Protein AF-A0A2N6B402-F1 (afdb_monomer)

Solvent-accessible surface area (backbone atoms only — not comparable to full-atom values): 4805 Å² total; per-residue (Å²): 97,44,70,90,75,39,33,81,50,57,65,84,88,54,57,70,68,60,34,51,51,46,47,48,50,42,57,77,68,32,56,70,73,39,63,67,56,26,47,51,52,40,50,56,51,48,36,34,28,76,58,80,40,52,71,68,52,29,48,75,76,38,46,69,58,37,50,50,33,62,76,67,69,49,47,41,69,56,42,20,61,68,71,73,102

Radius of gyration: 13.3 Å; Cα contacts (8 Å, |Δi|>4): 75; chains: 1; bounding box: 28×24×35 Å

Mean predicted aligned error: 2.76 Å

Sequence (85 aa):
MDVPDCLLRPNPSLDKELRNRISGTINSLRLNQDDNYVQERCNILMDYARGDVSLDFLQRRYPFLAKEVTRQHLDQQSLRQIFRM

Structure (mmCIF, N/CA/C/O backbone):
data_AF-A0A2N6B402-F1
#
_entry.id   AF-A0A2N6B402-F1
#
loop_
_atom_site.group_PDB
_atom_site.id
_atom_site.type_symbol
_atom_site.label_atom_id
_atom_site.label_alt_id
_atom_site.label_comp_id
_atom_site.label_asym_id
_atom_site.label_entity_id
_atom_site.label_seq_id
_atom_site.pdbx_PDB_ins_code
_atom_site.Cartn_x
_atom_site.Cartn_y
_atom_site.Cartn_z
_atom_site.occupancy
_atom_site.B_iso_or_equiv
_atom_site.auth_seq_id
_atom_site.auth_comp_id
_atom_site.auth_asym_id
_atom_site.auth_atom_id
_atom_site.pdbx_PDB_model_num
ATOM 1 N N . MET A 1 1 ? 2.647 -5.153 -5.502 1.00 86.88 1 MET A N 1
ATOM 2 C CA . MET A 1 1 ? 3.351 -5.325 -4.216 1.00 86.88 1 MET A CA 1
ATOM 3 C C . MET A 1 1 ? 3.085 -6.723 -3.706 1.00 86.88 1 MET A C 1
ATOM 5 O O . MET A 1 1 ? 1.995 -7.232 -3.935 1.00 86.88 1 MET A O 1
ATOM 9 N N . ASP A 1 2 ? 4.080 -7.321 -3.069 1.00 88.69 2 ASP A N 1
ATOM 10 C CA . ASP A 1 2 ? 3.952 -8.563 -2.319 1.00 88.69 2 ASP A CA 1
ATOM 11 C C . ASP A 1 2 ? 3.661 -8.202 -0.861 1.00 88.69 2 ASP A C 1
ATOM 13 O O . ASP A 1 2 ? 4.496 -7.579 -0.207 1.00 88.69 2 ASP A O 1
ATOM 17 N N . VAL A 1 3 ? 2.433 -8.445 -0.405 1.00 83.88 3 VAL A N 1
ATOM 18 C CA . VAL A 1 3 ? 1.951 -7.926 0.886 1.00 83.88 3 VAL A CA 1
ATOM 19 C C . VAL A 1 3 ? 2.526 -8.661 2.098 1.00 83.88 3 VAL A C 1
ATOM 21 O O . VAL A 1 3 ? 2.904 -7.952 3.027 1.00 83.88 3 VAL A O 1
ATOM 24 N N . PRO A 1 4 ? 2.660 -10.004 2.108 1.00 84.12 4 PRO A N 1
ATOM 25 C CA . PRO A 1 4 ? 3.300 -10.715 3.216 1.00 84.12 4 PRO A CA 1
ATOM 26 C C . PRO A 1 4 ? 4.672 -10.149 3.609 1.00 84.12 4 PRO A C 1
ATOM 28 O O . PRO A 1 4 ? 4.941 -9.993 4.795 1.00 84.12 4 PRO A O 1
ATOM 31 N N . ASP A 1 5 ? 5.487 -9.762 2.623 1.00 87.94 5 ASP A N 1
ATOM 32 C CA . ASP A 1 5 ? 6.838 -9.228 2.851 1.00 87.94 5 ASP A CA 1
ATOM 33 C C . ASP A 1 5 ? 6.915 -7.690 2.725 1.00 87.94 5 ASP A C 1
ATOM 35 O O . ASP A 1 5 ? 7.985 -7.096 2.837 1.00 87.94 5 ASP A O 1
ATOM 39 N N . CYS A 1 6 ? 5.798 -7.023 2.411 1.00 94.06 6 CYS A N 1
ATOM 40 C CA . CYS A 1 6 ? 5.720 -5.586 2.103 1.00 94.06 6 CYS A CA 1
ATOM 41 C C . CYS A 1 6 ? 6.720 -5.106 1.026 1.00 94.06 6 CYS A C 1
ATOM 43 O O . CYS A 1 6 ? 7.136 -3.936 1.003 1.00 94.06 6 CYS A O 1
ATOM 45 N N . LEU A 1 7 ? 7.093 -6.000 0.104 1.00 95.56 7 LEU A N 1
ATOM 46 C CA . LEU A 1 7 ? 8.064 -5.735 -0.954 1.00 95.56 7 LEU A CA 1
ATOM 47 C C . LEU A 1 7 ? 7.381 -5.231 -2.223 1.00 95.56 7 LEU A C 1
ATOM 49 O O . LEU A 1 7 ? 6.405 -5.792 -2.733 1.00 95.56 7 LEU A O 1
ATOM 53 N N . LEU A 1 8 ? 7.935 -4.175 -2.806 1.00 95.62 8 LEU A N 1
ATOM 54 C CA . LEU A 1 8 ? 7.485 -3.676 -4.094 1.00 95.62 8 LEU A CA 1
ATOM 55 C C . LEU A 1 8 ? 7.873 -4.663 -5.194 1.00 95.62 8 LEU A C 1
ATOM 57 O O . LEU A 1 8 ? 9.012 -5.117 -5.282 1.00 95.62 8 LEU A O 1
ATOM 6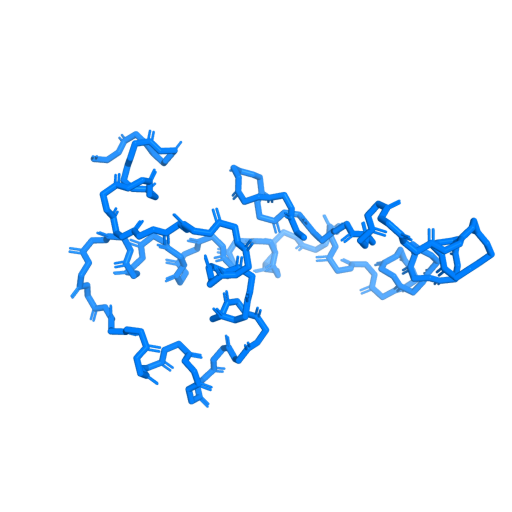1 N N . ARG A 1 9 ? 6.909 -4.967 -6.060 1.00 94.31 9 ARG A N 1
ATOM 62 C CA . ARG A 1 9 ? 7.103 -5.778 -7.263 1.00 94.31 9 ARG A CA 1
ATOM 63 C C . ARG A 1 9 ? 6.331 -5.136 -8.412 1.00 94.31 9 ARG A C 1
ATOM 65 O O . ARG A 1 9 ? 5.220 -4.644 -8.161 1.00 94.31 9 ARG A O 1
ATOM 72 N N . PRO A 1 10 ? 6.879 -5.132 -9.641 1.00 94.00 10 PRO A N 1
ATOM 73 C CA . PRO A 1 10 ? 6.131 -4.691 -10.809 1.00 94.00 10 PRO A CA 1
ATOM 74 C C . PRO A 1 10 ? 4.879 -5.551 -10.985 1.00 94.00 10 PRO A C 1
ATOM 76 O O . PRO A 1 10 ? 4.867 -6.732 -10.6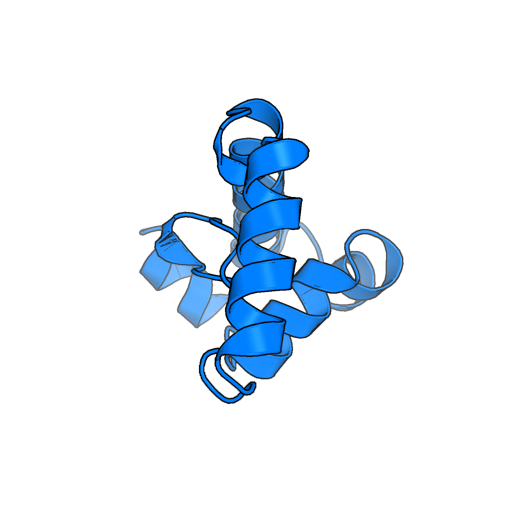34 1.00 94.00 10 PRO A O 1
ATOM 79 N N . ASN A 1 11 ? 3.823 -4.964 -11.544 1.00 90.75 11 ASN A N 1
ATOM 80 C CA . ASN A 1 11 ? 2.615 -5.719 -11.850 1.00 90.75 11 ASN A CA 1
ATOM 81 C C . ASN A 1 11 ? 2.945 -6.805 -12.899 1.00 90.75 11 ASN A C 1
ATOM 83 O O . ASN A 1 11 ? 3.456 -6.462 -13.972 1.00 90.75 11 ASN A O 1
ATOM 87 N N . PRO A 1 12 ? 2.677 -8.097 -12.615 1.00 89.94 12 PRO A N 1
ATOM 88 C CA . PRO A 1 12 ? 3.028 -9.191 -13.516 1.00 89.94 12 PRO A CA 1
ATOM 89 C C . PRO A 1 12 ? 2.329 -9.117 -14.880 1.00 89.94 12 PRO A C 1
ATOM 91 O O . PRO A 1 12 ? 2.852 -9.681 -15.838 1.00 89.94 12 PRO A O 1
ATOM 94 N N . SER A 1 13 ? 1.199 -8.407 -14.994 1.00 92.38 13 SER A N 1
ATOM 95 C CA . SER A 1 13 ? 0.467 -8.265 -16.258 1.00 92.38 13 SER A CA 1
ATOM 96 C C . SER A 1 13 ? 1.053 -7.233 -17.230 1.00 92.38 13 SER A C 1
ATOM 98 O O . SER A 1 13 ? 0.620 -7.180 -18.377 1.00 92.38 13 SER A O 1
ATOM 100 N N . LEU A 1 14 ? 2.021 -6.411 -16.803 1.00 94.50 14 LEU A N 1
ATOM 101 C CA . LEU A 1 14 ? 2.705 -5.453 -17.684 1.00 94.50 14 LEU A CA 1
ATOM 102 C C . LEU A 1 14 ? 3.649 -6.177 -18.645 1.00 94.50 14 LEU A C 1
ATOM 104 O O . LEU A 1 14 ? 4.108 -7.273 -18.334 1.00 94.50 14 LEU A O 1
ATOM 108 N N . ASP A 1 15 ? 3.997 -5.564 -19.775 1.00 97.19 15 ASP A N 1
ATOM 109 C CA . ASP A 1 15 ? 4.999 -6.119 -20.686 1.00 97.19 15 ASP A CA 1
ATOM 110 C C . ASP A 1 15 ? 6.392 -6.227 -20.031 1.00 97.19 15 ASP A C 1
ATOM 112 O O . ASP A 1 15 ? 6.704 -5.592 -19.018 1.00 97.19 15 ASP A O 1
ATOM 116 N N . LYS A 1 16 ? 7.254 -7.072 -20.605 1.00 97.00 16 LYS A N 1
ATOM 117 C CA . LYS A 1 16 ? 8.571 -7.379 -20.027 1.00 97.00 16 LYS A CA 1
ATOM 118 C C . LYS A 1 16 ? 9.468 -6.145 -19.912 1.00 97.00 16 LYS A C 1
ATOM 120 O O . LYS A 1 16 ? 10.195 -6.035 -18.925 1.00 97.00 16 LYS A O 1
ATOM 125 N N . GLU A 1 17 ? 9.441 -5.251 -20.894 1.00 97.62 17 GLU A N 1
ATOM 126 C CA . GLU A 1 17 ? 10.299 -4.068 -20.907 1.00 97.62 17 GLU A CA 1
ATOM 127 C C . GLU A 1 17 ? 9.923 -3.125 -19.762 1.00 97.62 17 GLU A C 1
ATOM 129 O O . GLU A 1 17 ? 10.777 -2.718 -18.970 1.00 97.62 17 GLU A O 1
ATOM 134 N N . LEU A 1 18 ? 8.630 -2.858 -19.603 1.00 97.50 18 LEU A N 1
ATOM 135 C CA . LEU A 1 18 ? 8.119 -2.006 -18.546 1.00 97.50 18 LEU A CA 1
ATOM 136 C C . LEU A 1 18 ? 8.355 -2.613 -17.159 1.00 97.50 18 LEU A C 1
ATOM 138 O O . LEU A 1 18 ? 8.785 -1.902 -16.247 1.00 97.50 18 LEU A O 1
ATOM 142 N N . ARG A 1 19 ? 8.169 -3.931 -16.991 1.00 97.75 19 ARG A N 1
ATOM 143 C CA . ARG A 1 19 ? 8.520 -4.618 -15.732 1.00 97.75 19 ARG A CA 1
ATOM 144 C C . ARG A 1 19 ? 10.000 -4.453 -15.394 1.00 97.75 19 ARG A C 1
ATOM 146 O O . ARG A 1 19 ? 10.320 -4.168 -14.244 1.00 97.75 19 ARG A O 1
ATOM 153 N N . ASN A 1 20 ? 10.891 -4.587 -16.378 1.00 98.00 20 ASN A N 1
ATOM 154 C CA . ASN A 1 20 ? 12.329 -4.412 -16.172 1.00 98.00 20 ASN A CA 1
ATOM 155 C C . ASN A 1 20 ? 12.672 -2.980 -15.753 1.00 98.00 20 ASN A C 1
ATOM 157 O O . ASN A 1 20 ? 13.458 -2.793 -14.827 1.00 98.00 20 ASN A O 1
ATOM 161 N N . ARG A 1 21 ? 12.055 -1.975 -16.386 1.00 98.12 21 ARG A N 1
ATOM 162 C CA . ARG A 1 21 ? 12.245 -0.563 -16.020 1.00 98.12 21 ARG A CA 1
ATOM 163 C C . ARG A 1 21 ? 11.794 -0.287 -14.588 1.00 98.12 21 ARG A C 1
ATOM 165 O O . ARG A 1 21 ? 12.548 0.309 -13.827 1.00 98.12 21 ARG A O 1
ATOM 172 N N . ILE A 1 22 ? 10.615 -0.776 -14.201 1.00 97.06 22 ILE A N 1
ATOM 173 C CA . ILE A 1 22 ? 10.090 -0.625 -12.836 1.00 97.06 22 ILE A CA 1
ATOM 174 C C . ILE A 1 22 ? 11.005 -1.316 -11.818 1.00 97.06 22 ILE A C 1
ATOM 176 O O . ILE A 1 22 ? 11.357 -0.706 -10.811 1.00 97.06 22 ILE A O 1
ATOM 180 N N . SER A 1 23 ? 11.431 -2.557 -12.078 1.00 97.56 23 SER A N 1
ATOM 181 C CA . SER A 1 23 ? 12.393 -3.257 -11.216 1.00 97.56 23 SER A CA 1
ATOM 182 C C . SER A 1 23 ? 13.714 -2.495 -11.102 1.00 97.56 23 SER A C 1
ATOM 184 O O . SER A 1 23 ? 14.261 -2.383 -10.008 1.00 97.56 23 SER A O 1
ATOM 186 N N . GLY A 1 24 ? 14.200 -1.921 -12.207 1.00 98.12 24 GLY A N 1
ATOM 187 C CA . GLY A 1 24 ? 15.363 -1.038 -12.218 1.00 98.12 24 GLY A CA 1
ATOM 188 C C . GLY A 1 24 ? 15.179 0.152 -11.281 1.00 98.12 24 GLY A C 1
ATOM 189 O O . GLY A 1 24 ? 16.025 0.381 -10.426 1.00 98.12 24 GLY A O 1
ATOM 190 N N . THR A 1 25 ? 14.042 0.847 -11.355 1.00 97.88 25 THR A N 1
ATOM 191 C CA . THR A 1 25 ? 13.724 1.960 -10.448 1.00 97.88 25 THR A CA 1
ATOM 192 C C . THR A 1 25 ? 13.657 1.522 -8.984 1.00 97.88 25 THR A C 1
ATOM 194 O O . THR A 1 25 ? 14.263 2.178 -8.140 1.00 97.88 25 THR A O 1
ATOM 197 N N . ILE A 1 26 ? 12.976 0.411 -8.673 1.00 96.69 26 ILE A N 1
ATOM 198 C CA . ILE A 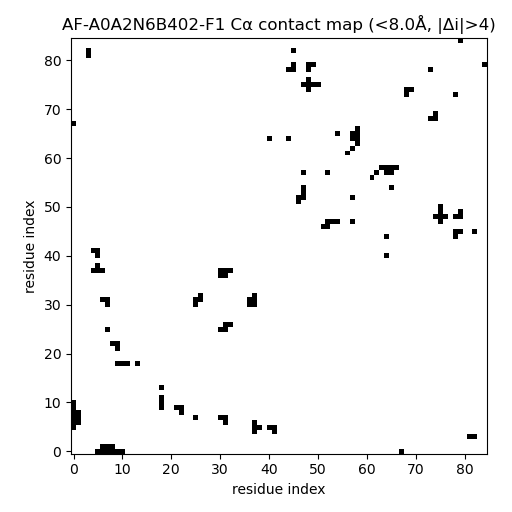1 26 ? 12.895 -0.134 -7.304 1.00 96.69 26 ILE A CA 1
ATOM 199 C C . ILE A 1 26 ? 14.301 -0.382 -6.744 1.00 96.69 26 ILE A C 1
ATOM 201 O O . ILE A 1 26 ? 14.580 -0.016 -5.603 1.00 96.69 26 ILE A O 1
ATOM 205 N N . ASN A 1 27 ? 15.187 -0.961 -7.558 1.00 97.19 27 ASN A N 1
ATOM 206 C CA . ASN A 1 27 ? 16.551 -1.294 -7.159 1.00 97.19 27 ASN A CA 1
ATOM 207 C C . ASN A 1 27 ? 17.450 -0.056 -7.047 1.00 97.19 27 ASN A C 1
ATOM 209 O O . ASN A 1 27 ? 18.156 0.090 -6.054 1.00 97.19 27 ASN A O 1
ATOM 213 N N . SER A 1 28 ? 17.417 0.856 -8.022 1.00 97.50 28 SER A N 1
ATOM 214 C CA . SER A 1 28 ? 18.227 2.082 -8.008 1.00 97.50 28 SER A CA 1
ATOM 215 C C . SER A 1 28 ? 17.874 2.996 -6.837 1.00 97.50 28 SER A C 1
ATOM 217 O O . SER A 1 28 ? 18.765 3.602 -6.250 1.00 97.50 28 SER A O 1
ATOM 219 N N . LEU A 1 29 ? 16.589 3.062 -6.477 1.00 96.38 29 LEU A N 1
ATOM 220 C CA . LEU A 1 29 ? 16.100 3.819 -5.324 1.00 96.38 29 LEU A CA 1
ATOM 221 C C . LEU A 1 29 ? 16.125 3.014 -4.017 1.00 96.38 29 LEU A C 1
ATOM 223 O O . LEU A 1 29 ? 15.728 3.537 -2.982 1.00 96.38 29 LEU A O 1
ATOM 227 N N . ARG A 1 30 ? 16.571 1.751 -4.054 1.00 96.06 30 ARG A N 1
ATOM 228 C CA . ARG A 1 30 ? 16.705 0.872 -2.882 1.00 96.06 30 ARG A CA 1
ATOM 229 C C . ARG A 1 30 ? 15.413 0.695 -2.074 1.00 96.06 30 ARG A C 1
ATOM 231 O O . ARG A 1 30 ? 15.459 0.402 -0.885 1.00 96.06 30 ARG A O 1
ATOM 238 N N . LEU A 1 31 ? 14.244 0.795 -2.713 1.00 95.31 31 LEU A N 1
ATOM 239 C CA . LEU A 1 31 ? 12.943 0.846 -2.018 1.00 95.31 31 LEU A CA 1
ATOM 240 C C . LEU A 1 31 ? 12.595 -0.434 -1.236 1.00 95.31 31 LEU A C 1
ATOM 242 O O . LEU A 1 31 ? 11.757 -0.397 -0.335 1.00 95.31 31 LEU A O 1
ATOM 246 N N . ASN A 1 32 ? 13.218 -1.555 -1.605 1.00 96.19 32 ASN A N 1
ATOM 247 C CA . ASN A 1 32 ? 13.107 -2.852 -0.931 1.00 96.19 32 ASN A CA 1
ATOM 248 C C . ASN A 1 32 ? 14.349 -3.215 -0.096 1.00 96.19 32 ASN A C 1
ATOM 250 O O . ASN A 1 32 ? 14.334 -4.246 0.559 1.00 96.19 32 ASN A O 1
ATOM 254 N N . GLN A 1 33 ? 15.435 -2.443 -0.198 1.00 93.25 33 GLN A N 1
ATOM 255 C CA . GLN A 1 33 ? 16.724 -2.726 0.452 1.00 93.25 33 GLN A CA 1
ATOM 256 C C . GLN A 1 33 ? 16.949 -1.844 1.683 1.00 93.25 33 GLN A C 1
ATOM 258 O O . GLN A 1 33 ? 17.809 -2.149 2.500 1.00 93.25 33 GLN A O 1
ATOM 263 N N . ASP A 1 34 ? 16.222 -0.731 1.784 1.00 93.00 34 ASP A N 1
ATOM 264 C CA . ASP A 1 34 ? 16.137 0.053 3.008 1.00 93.00 34 ASP A CA 1
ATOM 265 C C . ASP A 1 34 ? 15.044 -0.537 3.907 1.00 93.00 34 ASP A C 1
ATOM 267 O O . ASP A 1 34 ? 13.846 -0.444 3.604 1.00 93.00 34 ASP A O 1
ATOM 271 N N . ASP A 1 35 ? 15.474 -1.151 5.008 1.00 89.94 35 ASP A N 1
ATOM 272 C CA . ASP A 1 35 ? 14.591 -1.787 5.983 1.00 89.94 35 ASP A CA 1
ATOM 273 C C . ASP A 1 35 ? 13.574 -0.800 6.566 1.00 89.94 35 ASP A C 1
ATOM 275 O O . ASP A 1 35 ? 12.439 -1.198 6.823 1.00 89.94 35 ASP A O 1
ATOM 279 N N . ASN A 1 36 ? 13.907 0.494 6.689 1.00 94.56 36 ASN A N 1
ATOM 280 C CA . ASN A 1 36 ? 12.961 1.488 7.201 1.00 94.56 36 ASN A CA 1
ATOM 281 C C . ASN A 1 36 ? 11.756 1.625 6.269 1.00 94.56 36 ASN A C 1
ATOM 283 O O . ASN A 1 36 ? 10.618 1.675 6.731 1.00 94.56 36 ASN A O 1
ATOM 287 N N . TYR A 1 37 ? 11.982 1.640 4.951 1.00 93.75 37 TYR A N 1
ATOM 288 C CA . TYR A 1 37 ? 10.892 1.744 3.984 1.00 93.75 37 TYR A CA 1
ATOM 289 C C . TYR A 1 37 ? 10.019 0.489 3.961 1.00 93.75 37 TYR A C 1
ATOM 291 O O . TYR A 1 37 ? 8.798 0.591 3.820 1.00 93.75 37 TYR A O 1
ATOM 299 N N . VAL A 1 38 ? 10.627 -0.696 4.057 1.00 95.31 38 VAL A N 1
ATOM 300 C CA . VAL A 1 38 ? 9.885 -1.965 4.106 1.00 95.31 38 VAL A CA 1
ATOM 301 C C . VAL A 1 38 ? 9.060 -2.035 5.388 1.00 95.31 38 VAL A C 1
ATOM 303 O O . VAL A 1 38 ? 7.855 -2.296 5.334 1.00 95.31 38 VAL A O 1
ATOM 306 N N . GLN A 1 39 ? 9.684 -1.722 6.521 1.00 95.31 39 GLN A N 1
ATOM 307 C CA . GLN A 1 39 ? 9.052 -1.760 7.829 1.00 95.31 39 GLN A CA 1
ATOM 308 C C . GLN A 1 39 ? 7.923 -0.735 7.948 1.00 95.31 39 GLN A C 1
ATOM 310 O O . GLN A 1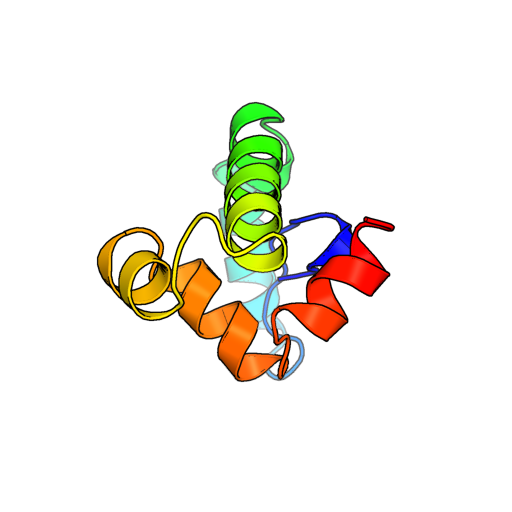 39 ? 6.863 -1.081 8.458 1.00 95.31 39 GLN A O 1
ATOM 315 N N . GLU A 1 40 ? 8.086 0.488 7.434 1.00 95.94 40 GLU A N 1
ATOM 316 C CA . GLU A 1 40 ? 7.017 1.493 7.441 1.00 95.94 40 GLU A CA 1
ATOM 317 C C . GLU A 1 40 ? 5.768 0.986 6.703 1.00 95.94 40 GLU A C 1
ATOM 319 O O . GLU A 1 40 ? 4.658 1.076 7.231 1.00 95.94 40 GLU A O 1
ATOM 324 N N . ARG A 1 41 ? 5.941 0.383 5.515 1.00 96.69 41 ARG A N 1
ATOM 325 C CA . ARG A 1 41 ? 4.825 -0.208 4.755 1.00 96.69 41 ARG A CA 1
ATOM 326 C C . ARG A 1 41 ? 4.152 -1.346 5.517 1.00 96.69 41 ARG A C 1
ATOM 328 O O . ARG A 1 41 ? 2.926 -1.432 5.494 1.00 96.69 41 ARG A O 1
ATOM 335 N N . CYS A 1 42 ? 4.925 -2.201 6.182 1.00 96.06 42 CYS A N 1
ATOM 336 C CA . CYS A 1 42 ? 4.358 -3.260 7.013 1.00 96.06 42 CYS A CA 1
ATOM 337 C C . CYS A 1 42 ? 3.602 -2.700 8.213 1.00 96.06 42 CYS A C 1
ATOM 339 O O . CYS A 1 42 ? 2.467 -3.103 8.445 1.00 96.06 42 CYS A O 1
ATOM 341 N N . ASN A 1 43 ? 4.188 -1.751 8.942 1.00 96.56 43 ASN A N 1
ATOM 342 C CA . ASN A 1 43 ? 3.577 -1.159 10.127 1.00 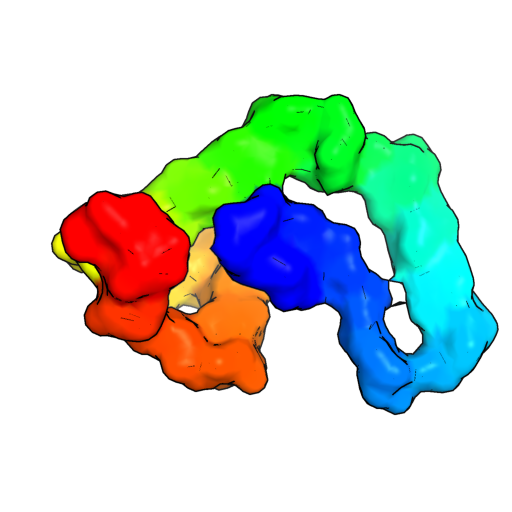96.56 43 ASN A CA 1
ATOM 343 C C . ASN A 1 43 ? 2.215 -0.556 9.800 1.00 96.56 43 ASN A C 1
ATOM 345 O O . ASN A 1 43 ? 1.230 -0.909 10.438 1.00 96.56 43 ASN A O 1
ATOM 349 N N . ILE A 1 44 ? 2.120 0.248 8.741 1.00 97.75 44 ILE A N 1
ATOM 350 C CA . ILE A 1 44 ? 0.842 0.877 8.407 1.00 97.75 44 ILE A CA 1
ATOM 351 C C . ILE A 1 44 ? -0.213 -0.125 7.905 1.00 97.75 44 ILE A C 1
ATOM 353 O O . ILE A 1 44 ? -1.407 0.054 8.153 1.00 97.75 44 ILE A O 1
ATOM 357 N N . LEU A 1 45 ? 0.194 -1.207 7.229 1.00 97.19 45 LEU A N 1
ATOM 358 C CA . LEU A 1 45 ? -0.725 -2.289 6.858 1.00 97.19 45 LEU A CA 1
ATOM 359 C C . LEU A 1 45 ? -1.174 -3.099 8.078 1.00 97.19 45 LEU A C 1
ATOM 361 O O . LEU A 1 45 ? -2.328 -3.522 8.122 1.00 97.19 45 LEU A O 1
ATOM 365 N N . MET A 1 46 ? -0.300 -3.283 9.070 1.00 97.12 46 MET A N 1
ATOM 366 C CA .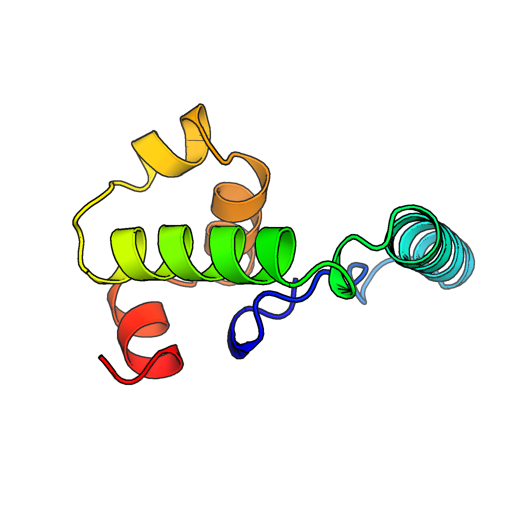 MET A 1 46 ? -0.644 -3.896 10.352 1.00 97.12 46 MET A CA 1
ATOM 367 C C . MET A 1 46 ? -1.613 -3.021 11.153 1.00 97.12 46 MET A C 1
ATOM 369 O O . MET A 1 46 ? -2.593 -3.544 11.673 1.00 97.12 46 MET A O 1
ATOM 373 N N . ASP A 1 47 ? -1.402 -1.707 11.203 1.00 98.00 47 ASP A N 1
ATOM 374 C CA . ASP A 1 47 ? -2.313 -0.765 11.867 1.00 98.00 47 ASP A CA 1
ATOM 375 C C . ASP A 1 47 ? -3.690 -0.769 11.187 1.00 98.00 47 ASP A C 1
ATOM 377 O O . ASP A 1 47 ? -4.731 -0.801 11.848 1.00 98.00 47 ASP A O 1
ATOM 381 N N . TYR A 1 48 ? -3.723 -0.832 9.850 1.00 97.69 48 TYR A N 1
ATOM 382 C CA . TYR A 1 48 ? -4.978 -0.998 9.115 1.00 97.69 48 TYR A CA 1
ATOM 383 C C . TYR A 1 48 ? -5.642 -2.342 9.426 1.00 97.69 48 TYR A C 1
ATOM 385 O O . TYR A 1 48 ? -6.849 -2.383 9.662 1.00 97.69 48 TYR A O 1
ATOM 393 N N . ALA A 1 49 ? -4.869 -3.431 9.474 1.00 97.25 49 ALA A N 1
ATOM 394 C CA . ALA A 1 49 ? -5.367 -4.761 9.811 1.00 97.25 49 ALA A CA 1
ATOM 395 C C . ALA A 1 49 ? -5.966 -4.800 11.224 1.00 97.25 49 ALA A C 1
ATOM 397 O O . ALA A 1 49 ? -7.051 -5.347 11.415 1.00 97.25 49 ALA A O 1
ATOM 398 N N . ARG A 1 50 ? -5.320 -4.177 12.214 1.00 97.19 50 ARG A N 1
ATOM 399 C CA . ARG A 1 50 ? -5.827 -4.060 13.593 1.00 97.19 50 ARG A CA 1
ATOM 400 C C . ARG A 1 50 ? -7.069 -3.178 13.693 1.00 97.19 50 ARG A C 1
ATOM 402 O O . ARG A 1 50 ? -7.903 -3.419 14.560 1.00 97.19 50 ARG A O 1
ATOM 409 N N . GLY A 1 51 ? -7.258 -2.265 12.745 1.00 96.94 51 GLY A N 1
ATOM 410 C CA . GLY A 1 51 ? -8.351 -1.295 12.741 1.00 96.94 51 GLY A CA 1
ATOM 411 C C . GLY A 1 51 ? -7.981 0.029 13.410 1.00 96.94 51 GLY A C 1
ATOM 412 O O . GLY A 1 51 ? -8.862 0.860 13.617 1.00 96.94 51 GLY A O 1
ATOM 413 N N . ASP A 1 52 ? -6.694 0.240 13.698 1.00 98.12 52 ASP A N 1
ATOM 414 C CA . ASP A 1 52 ? -6.153 1.478 14.267 1.00 98.12 52 ASP A CA 1
ATOM 415 C C . ASP A 1 52 ? -6.208 2.631 13.249 1.00 98.12 52 ASP A C 1
ATOM 417 O O . ASP A 1 52 ? -6.344 3.800 13.613 1.00 98.12 52 ASP A O 1
ATOM 421 N N . VAL A 1 53 ? -6.164 2.302 11.951 1.00 97.88 53 VAL A N 1
ATOM 422 C CA . VAL A 1 53 ? -6.420 3.240 10.849 1.00 97.88 53 VAL A CA 1
ATOM 423 C C . VAL A 1 53 ? -7.488 2.706 9.894 1.00 97.88 53 VAL A C 1
ATOM 425 O O . VAL A 1 53 ? -7.661 1.500 9.723 1.00 97.88 53 VAL A O 1
ATOM 428 N N . SER A 1 54 ? -8.218 3.616 9.244 1.00 97.56 54 SER A N 1
ATOM 429 C CA . SER A 1 54 ? -9.268 3.281 8.274 1.00 97.56 54 SER A CA 1
ATOM 430 C C . SER A 1 54 ? -8.741 3.208 6.836 1.00 97.56 54 SER A C 1
ATOM 432 O O . SER A 1 54 ? -7.663 3.714 6.516 1.00 97.56 54 SER A O 1
ATOM 434 N N . LEU A 1 55 ? -9.534 2.639 5.921 1.00 96.56 55 LEU A N 1
ATOM 435 C CA . LEU A 1 55 ? -9.197 2.656 4.493 1.00 96.56 55 LEU A CA 1
ATOM 436 C C . LEU A 1 55 ? -9.130 4.090 3.942 1.00 96.56 55 LEU A C 1
ATOM 438 O O . LEU A 1 55 ? -8.250 4.396 3.144 1.00 96.56 55 LEU A O 1
ATOM 442 N N . ASP A 1 56 ? -10.012 4.979 4.401 1.00 98.06 56 ASP A N 1
ATOM 443 C CA . ASP A 1 56 ? -9.982 6.401 4.040 1.00 98.06 56 ASP A CA 1
ATOM 444 C C . ASP A 1 56 ? -8.683 7.084 4.513 1.00 98.06 56 ASP A C 1
ATOM 446 O O . ASP A 1 56 ? -8.079 7.870 3.780 1.00 98.06 56 ASP A O 1
ATOM 450 N N . PHE A 1 57 ? -8.178 6.726 5.701 1.00 98.25 57 PHE A N 1
ATOM 451 C CA . PHE A 1 57 ? -6.859 7.175 6.148 1.00 98.25 57 PHE A CA 1
ATOM 452 C C . PHE A 1 57 ? -5.758 6.710 5.186 1.00 98.25 57 PHE A C 1
ATOM 454 O O . PHE A 1 57 ? -4.939 7.529 4.756 1.00 98.25 57 PHE A O 1
ATOM 461 N N . LEU A 1 58 ? -5.756 5.426 4.798 1.00 97.56 58 LEU A N 1
ATOM 462 C CA . LEU A 1 58 ? -4.793 4.905 3.824 1.00 97.56 58 LEU A CA 1
ATOM 463 C C . LEU A 1 58 ? -4.901 5.638 2.486 1.00 97.56 58 LEU A C 1
ATOM 465 O O . LEU A 1 58 ? -3.882 6.017 1.924 1.00 97.56 58 LEU A O 1
ATOM 469 N N . GLN A 1 59 ? -6.107 5.886 1.977 1.00 97.81 59 GLN A N 1
ATOM 470 C CA . GLN A 1 59 ? -6.302 6.590 0.706 1.00 97.81 59 GLN A CA 1
ATOM 471 C C . GLN A 1 59 ? -5.713 8.004 0.734 1.00 97.81 59 GLN A C 1
ATOM 473 O O . GLN A 1 59 ? -5.107 8.432 -0.248 1.00 97.81 59 GLN A O 1
ATOM 478 N N . ARG A 1 60 ? -5.839 8.714 1.861 1.00 97.94 60 ARG A N 1
ATOM 479 C CA . ARG A 1 60 ? -5.331 10.084 2.014 1.00 97.94 60 ARG A CA 1
ATOM 480 C C . ARG A 1 60 ? -3.830 10.156 2.294 1.00 97.94 60 ARG A C 1
ATOM 482 O O . ARG A 1 60 ? -3.184 11.098 1.843 1.00 97.94 60 ARG A O 1
ATOM 489 N N . ARG A 1 61 ? -3.277 9.216 3.067 1.00 97.81 61 ARG A N 1
ATOM 490 C CA . ARG A 1 61 ? -1.886 9.282 3.565 1.00 97.81 61 ARG A CA 1
ATOM 491 C C . ARG A 1 61 ? -0.928 8.327 2.861 1.00 97.81 61 ARG A C 1
ATOM 493 O O . ARG A 1 61 ? 0.221 8.682 2.636 1.00 97.81 61 ARG A O 1
ATOM 500 N N . TYR A 1 62 ? -1.416 7.156 2.469 1.00 97.00 62 TYR A N 1
ATOM 501 C CA . TYR A 1 62 ? -0.653 6.084 1.831 1.00 97.00 62 TYR A CA 1
ATOM 502 C C . TYR A 1 62 ? -1.376 5.580 0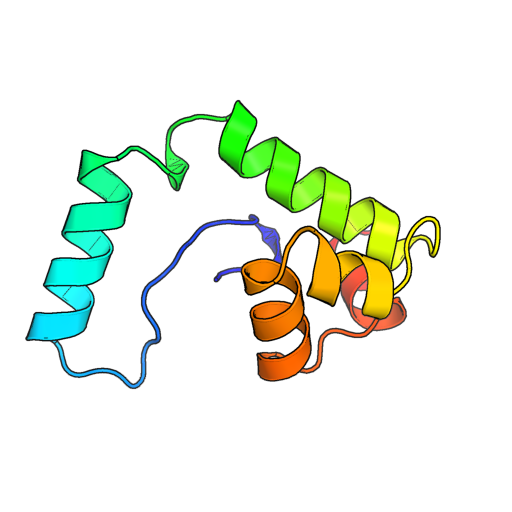.566 1.00 97.00 62 TYR A C 1
ATOM 504 O O . TYR A 1 62 ? -1.702 4.392 0.461 1.00 97.00 62 TYR A O 1
ATOM 512 N N . PRO A 1 63 ? -1.64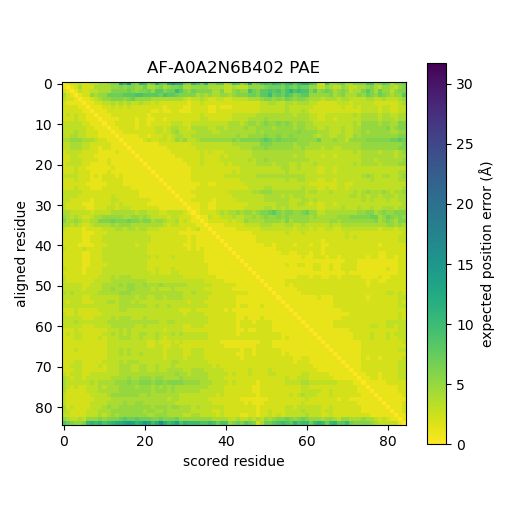4 6.459 -0.423 1.00 96.50 63 PRO A N 1
ATOM 513 C CA . PRO A 1 63 ? -2.532 6.160 -1.552 1.00 96.50 63 PRO A CA 1
ATOM 514 C C . PRO A 1 63 ? -2.090 4.939 -2.368 1.00 96.50 63 PRO A C 1
ATOM 516 O O . PRO A 1 63 ? -2.923 4.199 -2.895 1.00 96.50 63 PRO A O 1
ATOM 519 N N . PHE A 1 64 ? -0.780 4.686 -2.447 1.00 93.81 64 PHE A N 1
ATOM 520 C CA . PHE A 1 64 ? -0.249 3.490 -3.096 1.00 93.81 64 PHE A CA 1
ATOM 521 C C . PHE A 1 64 ? -0.648 2.201 -2.361 1.00 93.81 64 PHE A C 1
ATOM 523 O O . PHE A 1 64 ? -1.101 1.252 -2.999 1.00 93.81 64 PHE A O 1
ATOM 530 N N . LEU A 1 65 ? -0.535 2.169 -1.029 1.00 95.62 65 LEU A N 1
ATOM 531 C CA . LEU A 1 65 ? -0.913 0.999 -0.233 1.00 95.62 65 LEU A CA 1
ATOM 532 C C . LEU A 1 65 ? -2.424 0.777 -0.267 1.00 95.62 65 LEU A C 1
ATOM 534 O O . LEU A 1 65 ? -2.855 -0.356 -0.452 1.00 95.62 65 LEU A O 1
ATOM 538 N N . ALA A 1 66 ? -3.224 1.846 -0.204 1.00 96.69 66 ALA A N 1
ATOM 539 C CA . ALA A 1 66 ? -4.676 1.758 -0.375 1.00 96.69 66 ALA A CA 1
ATOM 540 C C . ALA A 1 66 ? -5.061 1.125 -1.722 1.00 96.69 66 ALA A C 1
ATOM 542 O O . ALA A 1 66 ? -5.937 0.257 -1.792 1.00 96.69 66 ALA A O 1
ATOM 543 N N . LYS A 1 67 ? -4.373 1.527 -2.800 1.00 95.12 67 LYS A N 1
ATOM 544 C CA . LYS A 1 67 ? -4.569 0.943 -4.130 1.00 95.12 67 LYS A CA 1
ATOM 545 C C . LYS A 1 67 ? -4.186 -0.534 -4.159 1.00 95.12 67 LYS A C 1
ATOM 547 O O . LYS A 1 67 ? -4.923 -1.325 -4.737 1.00 95.12 67 LYS A O 1
ATOM 552 N N . GLU A 1 68 ? -3.075 -0.918 -3.535 1.00 94.62 68 GLU A N 1
ATOM 553 C CA . GLU A 1 68 ? -2.631 -2.316 -3.505 1.00 94.62 68 GLU A CA 1
ATOM 554 C C . GLU A 1 68 ? -3.538 -3.214 -2.661 1.00 94.62 68 GLU A C 1
ATOM 556 O O . GLU A 1 68 ? -3.847 -4.320 -3.099 1.00 94.62 68 GLU A O 1
ATOM 561 N N . VAL A 1 69 ? -4.011 -2.724 -1.515 1.00 94.94 69 VAL A N 1
ATOM 562 C CA . VAL A 1 69 ? -5.024 -3.379 -0.678 1.00 94.94 69 VAL A CA 1
ATOM 563 C C . VAL A 1 69 ? -6.298 -3.638 -1.482 1.00 94.94 69 VAL A C 1
ATOM 565 O O . VAL A 1 69 ? -6.794 -4.762 -1.524 1.00 94.94 69 VAL A O 1
ATOM 568 N N . THR A 1 70 ? -6.780 -2.622 -2.200 1.00 94.38 70 THR A N 1
ATOM 569 C CA . THR A 1 70 ? -7.995 -2.726 -3.020 1.00 94.38 70 THR A CA 1
ATOM 570 C C . THR A 1 70 ? -7.803 -3.683 -4.199 1.00 94.38 70 THR A C 1
ATOM 572 O O . THR A 1 70 ? -8.644 -4.542 -4.444 1.00 94.38 70 THR A O 1
ATOM 575 N N . ARG A 1 71 ? -6.674 -3.574 -4.915 1.00 92.75 71 ARG A N 1
ATOM 576 C CA . ARG A 1 71 ? -6.342 -4.408 -6.085 1.00 92.75 71 ARG A CA 1
ATOM 577 C C . ARG A 1 71 ? -6.233 -5.893 -5.734 1.00 92.75 71 ARG A C 1
ATOM 579 O O . ARG A 1 71 ? -6.478 -6.733 -6.592 1.00 92.75 71 ARG A O 1
ATOM 586 N N . GLN A 1 72 ? -5.801 -6.204 -4.516 1.00 92.38 72 GLN A N 1
ATOM 587 C CA . GLN A 1 72 ? -5.587 -7.573 -4.044 1.00 92.38 72 GLN A CA 1
ATOM 588 C C . GLN A 1 72 ? -6.748 -8.100 -3.189 1.00 92.38 72 GLN A C 1
ATOM 590 O O . GLN A 1 72 ? -6.656 -9.218 -2.696 1.00 92.38 72 GLN A O 1
ATOM 595 N N . HIS A 1 73 ? -7.826 -7.322 -3.026 1.00 93.94 73 HIS A N 1
ATOM 596 C CA . HIS A 1 73 ? -8.974 -7.657 -2.173 1.00 93.94 73 HIS A CA 1
ATOM 597 C C . HIS A 1 73 ? -8.581 -7.989 -0.720 1.00 93.94 73 HIS A C 1
ATOM 599 O O . HIS A 1 73 ? -9.143 -8.888 -0.103 1.00 93.94 73 HIS A O 1
ATOM 605 N N . LEU A 1 74 ? -7.605 -7.258 -0.173 1.00 94.44 74 LEU A N 1
ATOM 606 C CA . LEU A 1 74 ? -7.050 -7.495 1.160 1.00 94.44 74 LEU A CA 1
ATOM 607 C C . LEU A 1 74 ? -7.771 -6.656 2.215 1.00 94.44 74 LEU A C 1
ATOM 609 O O . LEU A 1 74 ? -7.319 -5.578 2.597 1.00 94.44 74 LEU A O 1
ATOM 613 N N . ASP A 1 75 ? -8.911 -7.139 2.691 1.00 93.94 75 ASP A N 1
ATOM 614 C CA . ASP A 1 75 ? -9.582 -6.515 3.829 1.00 93.94 75 ASP A CA 1
ATOM 615 C C . ASP A 1 75 ? -8.805 -6.702 5.149 1.00 93.94 75 ASP A C 1
ATOM 617 O O . ASP A 1 75 ? -7.764 -7.363 5.215 1.00 93.94 75 ASP A O 1
ATOM 621 N N . GLN A 1 76 ? -9.303 -6.084 6.224 1.00 95.56 76 GLN A N 1
ATOM 622 C CA . GLN A 1 76 ? -8.657 -6.149 7.538 1.00 95.56 76 GLN A CA 1
ATOM 623 C C . GLN A 1 76 ? -8.496 -7.593 8.025 1.00 95.56 76 GLN A C 1
ATOM 625 O O . GLN A 1 76 ? -7.445 -7.946 8.553 1.00 95.56 76 GLN A O 1
ATOM 630 N N . GLN A 1 77 ? -9.502 -8.446 7.813 1.00 95.31 77 GLN A N 1
ATOM 631 C CA . GLN A 1 77 ? -9.460 -9.843 8.237 1.00 95.31 77 GLN A CA 1
ATOM 632 C C . GLN A 1 77 ? -8.395 -10.637 7.468 1.00 95.31 77 GLN A C 1
ATOM 634 O O . GLN A 1 77 ? -7.622 -11.377 8.077 1.00 95.31 77 GLN A O 1
ATOM 639 N N . SER A 1 78 ? -8.316 -10.452 6.152 1.00 95.19 78 SER A N 1
ATOM 640 C CA . SER A 1 78 ? -7.320 -11.094 5.290 1.00 95.19 78 SER A CA 1
ATOM 641 C C . SER A 1 78 ? -5.902 -10.684 5.686 1.00 95.19 78 SER A C 1
ATOM 643 O O . SER A 1 78 ? -5.010 -11.524 5.800 1.00 95.19 78 SER A O 1
ATOM 645 N N . LEU A 1 79 ? -5.691 -9.394 5.965 1.00 95.38 79 LEU A N 1
ATOM 646 C CA . LEU A 1 79 ? -4.397 -8.895 6.426 1.00 95.38 79 LEU A CA 1
ATOM 647 C C . LEU A 1 79 ? -4.035 -9.414 7.820 1.00 95.38 79 LEU A C 1
ATOM 649 O O . LEU A 1 79 ? -2.877 -9.768 8.037 1.00 95.38 79 LEU A O 1
ATOM 653 N N . ARG A 1 80 ? -5.001 -9.531 8.744 1.00 95.69 80 ARG A N 1
ATOM 654 C CA . ARG A 1 80 ? -4.759 -10.143 10.062 1.00 95.69 80 ARG A CA 1
ATOM 655 C C . ARG A 1 80 ? -4.234 -11.571 9.934 1.00 95.69 80 ARG A C 1
ATOM 657 O O . ARG A 1 80 ? -3.254 -11.925 10.582 1.00 95.69 80 ARG A O 1
ATOM 664 N N . GLN A 1 81 ? -4.820 -12.362 9.033 1.00 95.00 81 GLN A N 1
ATOM 665 C CA . GLN A 1 81 ? -4.360 -13.726 8.758 1.00 95.00 81 GLN A CA 1
ATOM 666 C C . GLN A 1 81 ? -2.938 -13.758 8.185 1.00 95.00 81 GLN A C 1
ATOM 668 O O . GLN A 1 81 ? -2.116 -14.552 8.643 1.00 95.00 81 GLN A O 1
ATOM 673 N N . ILE A 1 82 ? -2.632 -12.885 7.218 1.00 93.94 82 ILE A N 1
ATOM 674 C CA . ILE A 1 82 ? -1.299 -12.788 6.598 1.00 93.94 82 ILE A CA 1
ATOM 675 C C . ILE A 1 82 ? -0.234 -12.446 7.645 1.00 93.94 82 ILE A C 1
ATOM 677 O O . ILE A 1 82 ? 0.807 -13.099 7.700 1.00 93.94 82 ILE A O 1
ATOM 681 N N . PHE A 1 83 ? -0.513 -11.466 8.505 1.00 92.94 83 PHE A N 1
ATOM 682 C CA . PHE A 1 83 ? 0.413 -11.023 9.548 1.00 92.94 83 PHE A CA 1
ATOM 683 C C . PHE A 1 83 ? 0.354 -11.858 10.836 1.00 92.94 83 PHE A C 1
ATOM 685 O O . PHE A 1 83 ? 1.114 -11.583 11.762 1.00 92.94 83 PHE A O 1
ATOM 692 N N . ARG A 1 84 ? -0.500 -12.891 10.893 1.00 91.00 84 ARG A N 1
ATOM 693 C CA . ARG A 1 84 ? -0.687 -13.788 12.049 1.00 91.00 84 ARG A CA 1
ATOM 694 C C . ARG A 1 84 ? -0.990 -13.040 13.355 1.00 91.00 84 ARG A C 1
ATOM 696 O O . ARG A 1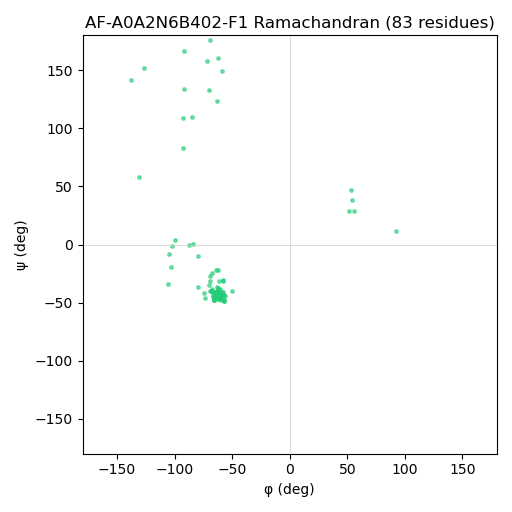 84 ? -0.383 -13.322 14.388 1.00 91.00 84 ARG A O 1
ATOM 703 N N . MET A 1 85 ? -1.919 -12.091 13.282 1.00 86.19 85 MET A N 1
ATOM 704 C CA . MET A 1 85 ? -2.414 -11.293 14.412 1.00 86.19 85 MET A CA 1
ATOM 705 C C . MET A 1 85 ? -3.869 -11.603 14.758 1.00 86.19 85 MET A C 1
ATOM 707 O O . MET A 1 85 ? -4.613 -12.058 13.858 1.00 86.19 85 MET A O 1
#

Secondary structure (DSSP, 8-state):
-BTTTTB----TTS-HHHHHHHHHHHHHTTTTT-HHHHHHHHHHHHHHHHTSS-HHHHHHH-HHHHHHHHHTT--HHHHHHHHT-

Nearest PDB structures (foldseek):
  4jkq-assembly1_A  TM=2.887E-01  e=5.896E+00  Homo sapiens
  4i3n-assembly1_A  TM=2.744E-01  e=5.569E+00  Oryctolagus cuniculus
  4i1e-assembly1_A  TM=2.760E-01  e=8.303E+00  Oryctolagus cuniculus

Foldseek 3Di:
DPLLQQDDAPDPPDDPVVRVVVVVVCVVVVCVVPVVNSVVSNVVLLCQLVVVDDLVRCCVPVVVSSVVCVVVVPHSPNSCVSNVD

pLDDT: mean 95.07, std 3.14, range [83.88, 98.25]

=== Feature glossary ===
A reading guide for the features in this record.

Start from the sequence.

  · This is the polypeptide sequence — one letter per residue, N-terminus first. Length ranges from a few dozen residues for small domains to over a thousand for large multi-domain proteins.

Fold it, and you get atomic coordinates and the backbone conformation that goes with them.

  · Structure coordinates are given as an mmCIF _atom_site loop: one row per atom with element, residue name, chain id, sequence number, and x/y/z position in Å. Only the four main-chain atoms per residue are included here; side chains are omitted to keep the record compact.

  · Backbone dihedral angles. Every residue except chain termini has a φ (preceding-C → N → Cα → C) and a ψ (N → Cα → C → next-N). They are reported in degrees following the IUPAC sign convention. Secondary structure is essentially a statement about which (φ, ψ) basin each residue occupies.

  · The SS8 string is DSSP's per-residue secondary-structure call. α-helix (H) means an i→i+4 H-bond ladder; β-strand (E) means the residue participates in a β-sheet; 3₁₀ (G) and π (I) are tighter and wider helices; T/S are turns/bends; '-' is loop.

  · SS3 is a coarse helix/strand/coil call (letters a/b/c) made by the P-SEA algorithm from inter-Cα distances and dihedrals. It is less detailed than DSSP but needs only Cα positions.

Summarize the fold with a handful of shape descriptors and a per-residue structural alphabet.

  · Radius of gyration (Rg) is the root-mean-square distance of Cα atoms from their centroid — a single number for overall size and compactness. A globular domain of N residues has Rg ≈ 2.2·N^0.38 Å; an extended or disordered chain has a much larger Rg. The Cα contact count is the number of residue pairs whose Cα atoms are within 8 Å and are more than four positions apart in sequence — a standard proxy for tertiary packing density. The bounding box is the smallest axis-aligned box enclosing all Cα atoms.

  · The Foldseek 3Di string encodes local tertiary geometry as a 20-letter alphabet — one character per residue — derived from the relative positions of nearby Cα atoms. Unlike the amino-acid sequence, 3Di is a direct function of the 3D structure, so two proteins with the same fold have similar 3Di strings even at low sequence identity.

  · Solvent-accessible surface area (SASA) is the area in Å² traced out by the centre of a 1.4 Å probe sphere (a water molecule) rolled over the protein's van der Waals surface (Shrake–Rupley / Lee–Richards construction). Buried residues have near-zero SASA; fully exposed residues can exceed 200 Å². The total SASA scales roughly with the number of surface residues.

Ask how reliable the model is.

  · pLDDT (predicted Local Distance Difference Test) is AlphaFold's per-residue confidence score, ranging from 0 to 100. Values above 90 indicate high confidence (typically well-packed cores); 70–90 is confident; 50–70 low confidence; below 50 usually means the region is disordered or the prediction is unreliable there. AlphaFold stores pLDDT in the mmCIF B-factor column.

  · B-factor (Debye–Waller factor) reflects atomic displacement in the crystal lattice. It is an experimental observable (units Å²), not a prediction; low values mean the atom is pinned down, high values mean it moves or is heterogeneous across the crystal.

  · Predicted Aligned Error (PAE) is an AlphaFold confidence matrix: entry (i, j) is the expected error in the position of residue j, in ångströms, when the prediction is superimposed on the true structure at residue i. Low PAE within a block of residues means that block is internally rigid and well-predicted; high PAE between two blocks means their relative placement is uncertain even if each block individually is confident.

Place it in context: what it resembles, what it is annotated as, and how it looks.

  · Nearest PDB neighbors are the top structural matches found by Foldseek when searching this structure against the entire Protein Data Bank. Each hit reports a TM-score (0 to 1; >0.5 almost always implies the same fold) and an E-value. These are *structural* homologs — they may share no detectable sequence similarity.

  · Functional annotations link the protein to curated databases. InterPro entries identify conserved domains and families by matching the sequence against member-database signatures (Pfam, PROSITE, CDD, …). Gene Ontology (GO) terms describe molecular function, biological process, and cellular component in a controlled vocabulary. CATH places the structure in a hierarchical fold classification (Class/Architecture/Topology/Homologous-superfamily). The organism is the source species.

  · Three diagnostic plots accompany the record. The Cα contact map visualizes the tertiary structure as a 2D adjacency matrix (8 Å cutoff, sequence-local contacts suppressed). The Ramachandran plot shows the distribution of backbone (φ, ψ) torsions, with points in the α and β basins reflecting secondary structure content. The PAE plot shows AlphaFold's inter-residue confidence as a color matrix.

  · Six rendered views show the 3D structure from the faces of a cube — i.e. along ±x, ±y, ±z. Rendering representation is drawn randomly per protein from cartoon (secondary-structure ribbons), sticks (backbone bonds), or molecular surface; coloring is either N→C rainbow (blue at the N-terminus through red at the C-terminus) or one color per chain.